Protein AF-A0A955XG34-F1 (afdb_monomer_lite)

Sequence (79 aa):
MRIRTTTEADIPRVAELERAAFAQDALPLVALVQYLALAQELFVVVEGAAGLLAYGAAAIAADARTGWLLSAAVAPEAR

pLDDT: mean 95.89, std 3.45, range [78.81, 98.56]

Radius of gyration: 12.26 Å; chains: 1; bounding box: 27×26×32 Å

Structure (mmCIF, N/CA/C/O backbone):
data_AF-A0A955XG34-F1
#
_entry.id   AF-A0A955XG34-F1
#
loop_
_atom_site.group_PDB
_atom_site.id
_atom_site.type_symbol
_atom_site.label_atom_id
_atom_site.label_alt_id
_atom_site.label_comp_id
_atom_site.label_asym_id
_atom_site.label_entity_id
_atom_site.label_seq_id
_atom_site.pdbx_PDB_ins_code
_atom_site.Cartn_x
_atom_site.Cartn_y
_atom_site.Cartn_z
_atom_site.occupancy
_atom_site.B_iso_or_equiv
_atom_site.auth_seq_id
_atom_site.auth_comp_id
_atom_site.auth_asym_id
_atom_site.auth_atom_id
_atom_site.pdbx_PDB_model_num
ATOM 1 N N . MET A 1 1 ? -17.688 7.272 -2.566 1.00 88.50 1 MET A N 1
ATOM 2 C CA . MET A 1 1 ? -16.346 6.653 -2.513 1.00 88.50 1 MET A CA 1
ATOM 3 C C . MET A 1 1 ? -15.768 6.668 -3.915 1.00 88.50 1 MET A C 1
ATOM 5 O O . MET A 1 1 ? -16.536 6.502 -4.858 1.00 88.50 1 MET A O 1
ATOM 9 N N . ARG A 1 2 ? -14.463 6.899 -4.059 1.00 95.50 2 ARG A N 1
ATOM 10 C CA . ARG A 1 2 ? -13.773 6.929 -5.355 1.00 95.50 2 ARG A CA 1
ATOM 11 C C . ARG A 1 2 ? -12.504 6.090 -5.283 1.00 95.50 2 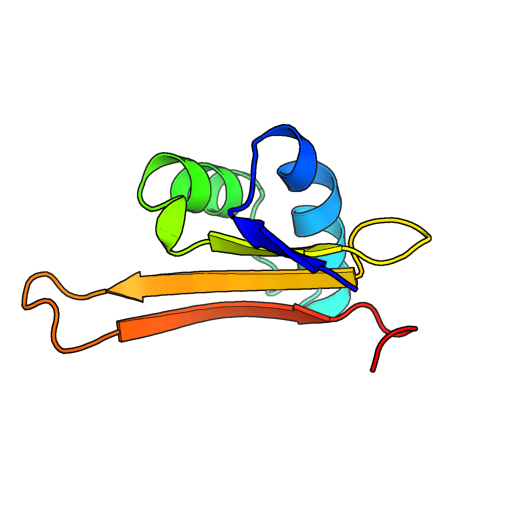ARG A C 1
ATOM 13 O O . ARG A 1 2 ? -11.735 6.243 -4.344 1.00 95.50 2 ARG A O 1
ATOM 20 N N . ILE A 1 3 ? -12.282 5.246 -6.286 1.00 97.44 3 ILE A N 1
ATOM 21 C CA . ILE A 1 3 ? -11.025 4.511 -6.464 1.00 97.44 3 ILE A CA 1
ATOM 22 C C . ILE A 1 3 ? -10.166 5.288 -7.462 1.00 97.44 3 ILE A C 1
ATOM 24 O O . ILE A 1 3 ? -10.678 5.758 -8.483 1.00 97.44 3 ILE A O 1
ATOM 28 N N . ARG A 1 4 ? -8.881 5.463 -7.155 1.00 97.75 4 ARG A N 1
ATOM 29 C CA . ARG A 1 4 ? -7.907 6.123 -8.034 1.00 97.75 4 ARG A CA 1
ATOM 30 C C . ARG A 1 4 ? -6.507 5.569 -7.803 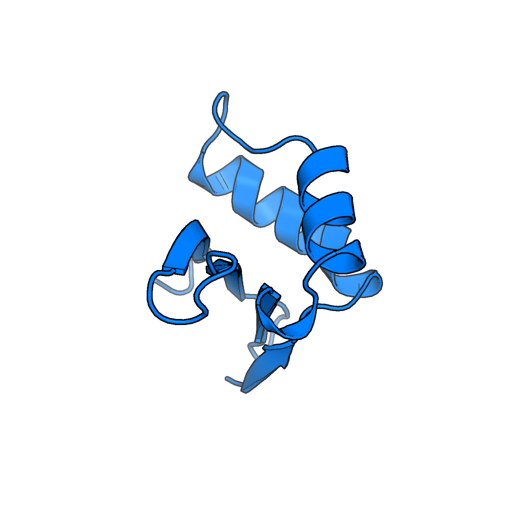1.00 97.75 4 ARG A C 1
ATOM 32 O O . ARG A 1 4 ? -6.257 4.941 -6.778 1.00 97.75 4 ARG A O 1
ATOM 39 N N . THR A 1 5 ? -5.600 5.835 -8.734 1.00 98.19 5 THR A N 1
ATOM 40 C CA . THR A 1 5 ? -4.173 5.576 -8.531 1.00 98.19 5 THR A CA 1
ATOM 41 C C . THR A 1 5 ? -3.625 6.428 -7.385 1.00 98.19 5 THR A C 1
ATOM 43 O O . THR A 1 5 ? -4.073 7.560 -7.147 1.00 98.19 5 THR A O 1
ATOM 46 N N . THR A 1 6 ? -2.664 5.860 -6.667 1.00 98.00 6 THR A N 1
ATOM 47 C CA . THR A 1 6 ? -1.938 6.504 -5.571 1.00 98.00 6 THR A CA 1
ATOM 48 C C . THR A 1 6 ? -1.061 7.639 -6.103 1.00 98.00 6 THR A C 1
ATOM 50 O O . THR A 1 6 ? -0.581 7.600 -7.236 1.00 98.00 6 THR A O 1
ATOM 53 N N . THR A 1 7 ? -0.841 8.659 -5.281 1.00 97.50 7 THR A N 1
ATOM 54 C CA . THR A 1 7 ? 0.102 9.763 -5.506 1.00 97.50 7 THR A CA 1
ATOM 55 C C . THR A 1 7 ? 1.058 9.893 -4.320 1.00 97.50 7 THR A C 1
ATOM 57 O O . THR A 1 7 ? 0.819 9.320 -3.258 1.00 97.50 7 THR A O 1
ATOM 60 N N . GLU A 1 8 ? 2.125 10.681 -4.460 1.00 97.69 8 GLU A N 1
ATOM 61 C CA . GLU A 1 8 ? 3.075 10.924 -3.361 1.00 97.69 8 GLU A CA 1
ATOM 62 C C . GLU A 1 8 ? 2.396 11.488 -2.103 1.00 97.69 8 GLU A C 1
ATOM 64 O O . GLU A 1 8 ? 2.745 11.107 -0.986 1.00 97.69 8 GLU A O 1
ATOM 69 N N . ALA A 1 9 ? 1.377 12.337 -2.276 1.00 97.56 9 ALA A N 1
ATOM 70 C CA . ALA A 1 9 ? 0.632 12.943 -1.174 1.00 97.56 9 ALA A CA 1
ATOM 71 C C . ALA A 1 9 ? -0.151 11.918 -0.334 1.00 97.56 9 ALA A C 1
ATOM 73 O O . ALA A 1 9 ? -0.466 12.179 0.826 1.00 97.56 9 ALA A O 1
ATOM 74 N N . ASP A 1 10 ? -0.446 10.746 -0.898 1.00 98.06 10 ASP A N 1
ATOM 75 C CA . ASP A 1 10 ? -1.200 9.692 -0.224 1.00 98.06 10 ASP A CA 1
ATOM 76 C C . ASP A 1 10 ? -0.310 8.822 0.676 1.00 98.06 10 ASP A C 1
ATOM 78 O O . ASP A 1 10 ? -0.805 8.192 1.613 1.00 98.06 10 ASP A O 1
ATOM 82 N N . ILE A 1 11 ? 1.003 8.790 0.418 1.00 98.12 11 ILE A N 1
ATOM 83 C CA . ILE A 1 11 ? 1.946 7.864 1.058 1.00 98.12 11 ILE A CA 1
ATOM 84 C C . ILE A 1 11 ? 1.934 7.936 2.592 1.00 98.12 11 ILE A C 1
ATOM 86 O O . ILE A 1 11 ? 1.897 6.868 3.210 1.00 98.12 11 ILE A O 1
ATOM 90 N N . PRO A 1 12 ? 1.912 9.117 3.245 1.00 97.81 12 PRO A N 1
ATOM 91 C CA . PRO A 1 12 ? 1.827 9.176 4.703 1.00 97.81 12 PRO A CA 1
ATOM 92 C C . PRO A 1 12 ? 0.598 8.438 5.243 1.00 97.81 12 PRO A C 1
ATOM 94 O O . PRO A 1 12 ? 0.710 7.630 6.164 1.00 97.81 12 PRO A O 1
ATOM 97 N N . ARG A 1 13 ? -0.564 8.640 4.613 1.00 97.62 13 ARG A N 1
ATOM 98 C CA . ARG A 1 13 ? -1.815 8.011 5.041 1.00 97.62 13 ARG A CA 1
ATOM 99 C C . ARG A 1 13 ? -1.855 6.518 4.711 1.00 97.62 13 ARG A C 1
ATOM 101 O O . ARG A 1 13 ? -2.359 5.729 5.504 1.00 97.62 13 ARG A O 1
ATOM 108 N N . VAL A 1 14 ? -1.289 6.106 3.580 1.00 98.31 14 VAL A N 1
ATOM 109 C CA . VAL A 1 14 ? -1.116 4.685 3.245 1.00 98.31 14 VAL A CA 1
ATOM 110 C C . VAL A 1 14 ? -0.231 3.980 4.277 1.00 98.31 14 VAL A C 1
ATOM 112 O O . VAL A 1 14 ? -0.580 2.897 4.737 1.00 98.31 14 VAL A O 1
ATOM 115 N N . ALA A 1 15 ? 0.866 4.610 4.707 1.00 98.12 15 ALA A N 1
ATOM 116 C CA . ALA A 1 15 ? 1.753 4.054 5.728 1.00 98.12 15 ALA A CA 1
ATOM 117 C C . ALA A 1 15 ? 1.071 3.911 7.101 1.00 98.12 15 ALA A C 1
ATOM 119 O O . ALA A 1 15 ? 1.370 2.977 7.847 1.00 98.12 15 ALA A O 1
ATOM 120 N N . GLU A 1 16 ? 0.148 4.812 7.445 1.00 97.56 16 GLU A N 1
ATOM 121 C CA . GLU A 1 16 ? -0.692 4.667 8.638 1.00 97.56 16 GLU A CA 1
ATOM 122 C C . GLU A 1 16 ? -1.643 3.471 8.526 1.00 97.56 16 GLU A C 1
ATOM 124 O O . GLU A 1 16 ? -1.741 2.687 9.469 1.00 97.56 16 GLU A O 1
ATOM 129 N N . LEU A 1 17 ? -2.320 3.315 7.381 1.00 97.81 17 LEU A N 1
ATOM 130 C CA . LEU A 1 17 ? -3.230 2.194 7.126 1.00 97.81 17 LEU A CA 1
ATOM 131 C C . LEU A 1 17 ? -2.494 0.846 7.169 1.00 97.81 17 LEU A C 1
ATOM 133 O O . LEU A 1 17 ? -2.971 -0.085 7.814 1.00 97.81 17 LEU A O 1
ATOM 137 N N . GLU A 1 18 ? -1.319 0.763 6.543 1.00 98.12 18 GLU A N 1
ATOM 138 C CA . GLU A 1 18 ? -0.432 -0.408 6.561 1.00 98.12 18 GLU A CA 1
ATOM 139 C C . GLU A 1 18 ? -0.044 -0.772 8.001 1.00 98.12 18 GLU A C 1
ATOM 141 O O . GLU A 1 18 ? -0.249 -1.898 8.454 1.00 98.12 18 GLU A O 1
ATOM 146 N N . ARG A 1 19 ? 0.432 0.207 8.778 1.00 97.69 19 ARG A N 1
ATOM 147 C CA . ARG A 1 19 ? 0.836 -0.021 10.171 1.00 97.69 19 ARG A CA 1
ATOM 148 C C . ARG A 1 19 ? -0.326 -0.443 11.062 1.00 97.69 19 ARG A C 1
ATOM 150 O O . ARG A 1 19 ? -0.152 -1.307 11.917 1.00 97.69 19 ARG A O 1
ATOM 157 N N . ALA A 1 20 ? -1.497 0.158 10.872 1.00 96.62 20 ALA A N 1
ATOM 158 C CA . ALA A 1 20 ? -2.692 -0.193 11.628 1.00 96.62 20 ALA A CA 1
ATOM 159 C C . ALA A 1 20 ? -3.181 -1.616 11.311 1.00 96.62 20 ALA A C 1
ATOM 161 O O . ALA A 1 20 ? -3.722 -2.281 12.193 1.00 96.62 20 ALA A O 1
ATOM 162 N N . ALA A 1 21 ? -3.000 -2.084 10.073 1.00 97.25 21 ALA A N 1
ATOM 163 C CA . ALA A 1 21 ? -3.446 -3.406 9.645 1.00 97.25 21 ALA A CA 1
ATOM 164 C C . ALA A 1 21 ? -2.464 -4.530 10.000 1.00 97.25 21 ALA A C 1
ATOM 166 O O . ALA A 1 21 ? -2.911 -5.611 10.381 1.00 97.25 21 ALA A O 1
ATOM 167 N N . PHE A 1 22 ? -1.157 -4.278 9.895 1.00 97.06 22 PHE A N 1
ATOM 168 C CA . PHE A 1 22 ? -0.131 -5.325 9.954 1.00 97.06 22 PHE A CA 1
ATOM 169 C C . PHE A 1 22 ? 0.832 -5.204 11.146 1.00 97.06 22 PHE A C 1
ATOM 171 O O . PHE A 1 22 ? 1.628 -6.108 11.382 1.00 97.06 22 PHE A O 1
ATOM 178 N N . ALA A 1 23 ? 0.744 -4.133 11.946 1.00 95.50 23 ALA A N 1
ATOM 179 C CA . ALA A 1 23 ? 1.553 -3.924 13.150 1.00 95.50 23 ALA A CA 1
ATOM 180 C C . ALA A 1 23 ? 3.065 -4.122 12.901 1.00 95.50 23 ALA A C 1
ATOM 182 O O . ALA A 1 23 ? 3.663 -3.351 12.153 1.00 95.50 23 ALA A O 1
ATOM 183 N N . GLN A 1 24 ? 3.695 -5.118 13.535 1.00 95.31 24 GLN A N 1
ATOM 184 C CA . GLN A 1 24 ? 5.120 -5.426 13.354 1.00 95.31 24 GLN A CA 1
ATOM 185 C C . GLN A 1 24 ? 5.481 -5.937 11.951 1.00 95.31 24 GLN A C 1
ATOM 187 O O . GLN A 1 24 ? 6.637 -5.815 11.556 1.00 95.31 24 GLN A O 1
ATOM 192 N N . ASP A 1 25 ? 4.511 -6.472 11.207 1.00 97.12 25 ASP A N 1
ATOM 193 C CA . ASP A 1 25 ? 4.704 -7.024 9.861 1.00 97.12 25 ASP A CA 1
ATOM 194 C C . ASP A 1 25 ? 4.433 -5.984 8.759 1.00 97.12 25 ASP A C 1
ATOM 196 O O . ASP A 1 25 ? 4.478 -6.295 7.571 1.00 97.12 25 ASP A O 1
ATOM 200 N N . ALA A 1 26 ? 4.152 -4.740 9.156 1.00 98.06 26 ALA A N 1
ATOM 201 C CA . ALA A 1 26 ? 3.890 -3.632 8.255 1.00 98.06 26 ALA A CA 1
ATOM 202 C C . ALA A 1 26 ? 5.086 -3.327 7.348 1.00 98.06 26 ALA A C 1
ATOM 204 O O . ALA A 1 26 ? 6.233 -3.224 7.798 1.00 98.06 26 ALA A O 1
ATOM 205 N N . LEU A 1 27 ? 4.801 -3.084 6.071 1.00 97.75 27 LEU A N 1
ATOM 206 C CA . LEU A 1 27 ? 5.802 -2.630 5.118 1.00 97.75 27 LEU A CA 1
ATOM 207 C C . LEU A 1 27 ? 6.454 -1.316 5.583 1.00 97.75 27 LEU A C 1
ATOM 209 O O . LEU A 1 27 ? 5.768 -0.376 6.005 1.00 97.75 27 LEU A O 1
ATOM 213 N N . PRO A 1 28 ? 7.789 -1.192 5.471 1.00 97.38 28 PRO A N 1
ATOM 214 C CA . PRO A 1 28 ? 8.465 0.054 5.786 1.00 97.38 28 PRO A CA 1
ATOM 215 C C . PRO A 1 28 ? 8.117 1.125 4.745 1.00 97.38 28 PRO A C 1
ATOM 217 O O . PRO A 1 28 ? 7.881 0.825 3.575 1.00 97.38 28 PRO A O 1
ATOM 220 N N . LEU A 1 29 ? 8.179 2.401 5.144 1.00 97.44 29 LEU A N 1
ATOM 221 C CA . LEU A 1 29 ? 7.858 3.539 4.269 1.00 97.44 29 LEU A CA 1
ATOM 222 C C . LEU A 1 29 ? 8.612 3.497 2.928 1.00 97.44 29 LEU A C 1
ATOM 224 O O . LEU A 1 29 ? 8.045 3.819 1.888 1.00 97.44 29 LEU A O 1
ATOM 228 N N . VAL A 1 30 ? 9.874 3.056 2.945 1.00 97.88 30 VAL A N 1
ATOM 229 C CA . VAL A 1 30 ? 10.698 2.920 1.736 1.00 97.88 30 VAL A CA 1
ATOM 230 C C . VAL A 1 30 ? 10.096 1.953 0.712 1.00 97.88 30 VAL A C 1
ATOM 232 O O . VAL A 1 30 ? 10.156 2.238 -0.479 1.00 97.88 30 VAL A O 1
ATOM 235 N N . ALA A 1 31 ? 9.463 0.859 1.150 1.00 97.31 31 ALA A N 1
ATOM 236 C CA . ALA A 1 31 ? 8.823 -0.096 0.247 1.00 97.31 31 ALA A CA 1
ATOM 237 C C . ALA A 1 31 ? 7.590 0.525 -0.425 1.00 97.31 31 ALA A C 1
ATOM 239 O O . ALA A 1 31 ? 7.422 0.408 -1.636 1.00 97.31 31 ALA A O 1
ATOM 240 N N . LEU A 1 32 ? 6.777 1.264 0.335 1.00 97.94 32 LEU A N 1
ATOM 241 C CA . LEU A 1 32 ? 5.599 1.961 -0.195 1.00 97.94 32 LEU A CA 1
ATOM 242 C C . LEU A 1 32 ? 5.989 3.022 -1.237 1.00 97.94 32 LEU A C 1
ATOM 244 O O . LEU A 1 32 ? 5.365 3.114 -2.293 1.00 97.94 32 LEU A O 1
ATOM 248 N N . VAL A 1 33 ? 7.057 3.782 -0.979 1.00 98.06 33 VAL A N 1
ATOM 249 C CA . VAL A 1 33 ? 7.603 4.750 -1.946 1.00 98.06 33 VAL A CA 1
ATOM 250 C C . VAL A 1 33 ? 8.128 4.044 -3.200 1.00 98.06 33 VAL A C 1
ATOM 252 O O . VAL A 1 33 ? 7.884 4.509 -4.311 1.00 98.06 33 VAL A O 1
ATOM 255 N N . GLN A 1 34 ? 8.808 2.903 -3.051 1.00 97.38 34 GLN A N 1
ATOM 256 C CA . GLN A 1 34 ? 9.289 2.121 -4.193 1.00 97.38 34 GLN A CA 1
ATOM 257 C C . GLN A 1 34 ? 8.144 1.576 -5.048 1.00 97.38 34 GLN A C 1
ATOM 259 O O . GLN A 1 34 ? 8.231 1.640 -6.271 1.00 97.38 34 GLN A O 1
ATOM 264 N N . TYR A 1 35 ? 7.062 1.086 -4.441 1.00 96.81 35 TYR A N 1
ATOM 265 C CA . TYR A 1 35 ? 5.895 0.617 -5.193 1.00 96.81 35 TYR A CA 1
ATOM 266 C C . TYR A 1 35 ? 5.251 1.745 -5.998 1.00 96.81 35 TYR A C 1
ATOM 268 O O . TYR A 1 35 ? 4.930 1.545 -7.167 1.00 96.81 35 TYR A O 1
ATOM 276 N N . LEU A 1 36 ? 5.142 2.946 -5.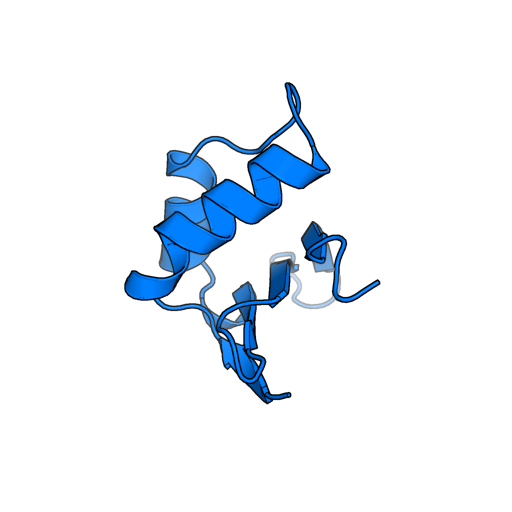418 1.00 97.44 36 LEU A N 1
ATOM 277 C CA . LEU A 1 36 ? 4.658 4.120 -6.145 1.00 97.44 36 LEU A CA 1
ATOM 278 C C . LEU A 1 36 ? 5.568 4.474 -7.330 1.00 97.44 36 LEU A C 1
ATOM 280 O O . LEU A 1 36 ? 5.072 4.731 -8.420 1.00 97.44 36 LEU A O 1
ATOM 284 N N . ALA A 1 37 ? 6.886 4.475 -7.128 1.00 97.19 37 ALA A N 1
ATOM 285 C CA . ALA A 1 37 ? 7.840 4.861 -8.166 1.00 97.19 37 ALA A CA 1
ATOM 286 C C . ALA A 1 37 ? 7.951 3.838 -9.310 1.00 97.19 37 ALA A C 1
ATOM 288 O O . ALA A 1 37 ? 8.220 4.219 -10.446 1.00 97.19 37 ALA A O 1
ATOM 289 N N . LEU A 1 38 ? 7.788 2.545 -9.011 1.00 95.06 38 LEU A N 1
ATOM 290 C CA . LEU A 1 38 ? 7.993 1.464 -9.978 1.00 95.06 38 LEU A CA 1
ATOM 291 C C . LEU A 1 38 ? 6.716 1.048 -10.715 1.00 95.06 38 LEU A C 1
ATOM 293 O O . LEU A 1 38 ? 6.821 0.571 -11.841 1.00 95.06 38 LEU A O 1
ATOM 297 N N . ALA A 1 39 ? 5.547 1.176 -10.082 1.00 92.81 39 ALA A N 1
ATOM 298 C CA . ALA A 1 39 ? 4.283 0.667 -10.614 1.00 92.81 39 ALA A CA 1
ATOM 299 C C . ALA A 1 39 ? 3.074 1.447 -10.062 1.00 92.81 39 ALA A C 1
ATOM 301 O O . ALA A 1 39 ? 2.178 0.879 -9.430 1.00 92.81 39 ALA A O 1
ATOM 302 N N . GLN A 1 40 ? 3.042 2.768 -10.276 1.00 95.06 40 GLN A N 1
ATOM 303 C CA . GLN A 1 40 ? 1.956 3.637 -9.802 1.00 95.06 40 GLN A CA 1
ATOM 304 C C . GLN A 1 40 ? 0.570 3.160 -10.266 1.00 95.06 40 GLN A C 1
ATOM 306 O O . GLN A 1 40 ? -0.407 3.259 -9.527 1.00 95.06 40 GLN A O 1
ATOM 311 N N . GLU A 1 41 ? 0.466 2.639 -11.483 1.00 95.62 41 GLU A N 1
ATOM 312 C CA . GLU A 1 41 ? -0.771 2.136 -12.074 1.00 95.62 41 GLU A CA 1
ATOM 313 C C . GLU A 1 41 ? -1.324 0.889 -11.368 1.00 95.62 41 GLU A C 1
ATOM 315 O O . GLU A 1 41 ? -2.519 0.611 -11.460 1.00 95.62 41 GLU A O 1
ATOM 320 N N . LEU A 1 42 ? -0.472 0.169 -10.632 1.00 97.38 42 LEU A N 1
ATOM 321 C CA . LEU A 1 42 ? -0.828 -1.002 -9.827 1.00 97.38 42 LEU A CA 1
ATOM 322 C C . LEU A 1 42 ? -0.973 -0.672 -8.338 1.00 97.38 42 LEU A C 1
ATOM 324 O O . LEU A 1 42 ? -1.209 -1.565 -7.521 1.00 97.38 42 LEU A O 1
ATOM 328 N N . PHE A 1 43 ? -0.846 0.605 -7.982 1.00 98.31 43 PHE A N 1
ATOM 329 C CA . PHE A 1 43 ? -1.040 1.103 -6.635 1.00 98.31 43 PHE A CA 1
ATOM 330 C C . PHE A 1 43 ? -2.277 1.997 -6.609 1.00 98.31 43 PHE A C 1
ATOM 332 O O . PHE A 1 43 ? -2.302 3.085 -7.185 1.00 98.31 43 PHE A O 1
ATOM 339 N N . VAL A 1 44 ? -3.323 1.532 -5.935 1.00 98.56 44 VAL A N 1
ATOM 340 C CA . VAL A 1 44 ? -4.604 2.229 -5.841 1.00 98.56 44 VAL A CA 1
ATOM 341 C C . VAL A 1 44 ? -4.944 2.601 -4.408 1.00 98.56 44 VAL A C 1
ATOM 343 O O . VAL A 1 44 ? -4.594 1.902 -3.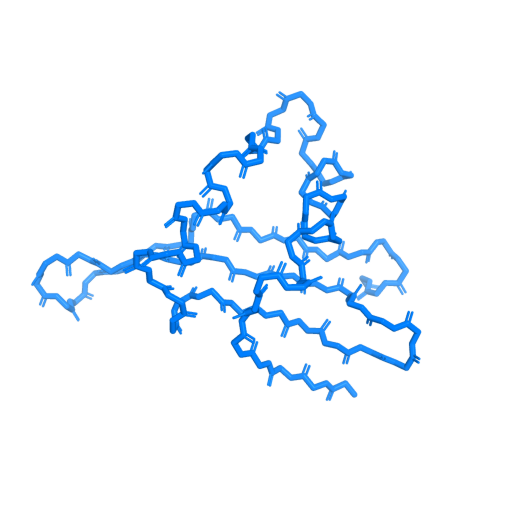457 1.00 98.56 44 VAL A O 1
ATOM 346 N N . VAL A 1 45 ? -5.701 3.683 -4.268 1.00 98.56 45 VAL A N 1
ATOM 347 C CA . VAL A 1 45 ? -6.316 4.128 -3.018 1.00 98.56 45 VAL A CA 1
ATOM 348 C C . VAL A 1 45 ? -7.822 4.279 -3.188 1.00 98.56 45 VAL A C 1
ATOM 350 O O . VAL A 1 45 ? -8.330 4.533 -4.286 1.00 98.56 45 VAL A O 1
ATOM 353 N N . VAL A 1 46 ? -8.542 4.143 -2.078 1.00 98.19 46 VAL A N 1
ATOM 354 C CA . VAL A 1 46 ? -9.979 4.400 -1.989 1.00 98.19 46 VAL A CA 1
ATOM 355 C C . VAL A 1 46 ? -10.207 5.625 -1.120 1.00 98.19 46 VAL A C 1
ATOM 357 O O . VAL A 1 46 ? -9.860 5.643 0.059 1.00 98.19 46 VAL A O 1
ATOM 360 N N . GLU A 1 47 ? -10.826 6.639 -1.704 1.00 96.50 47 GLU A N 1
ATOM 361 C CA . GLU A 1 47 ? -11.139 7.908 -1.063 1.00 96.50 47 GLU A CA 1
ATOM 362 C C . GLU A 1 47 ? -12.620 7.963 -0.659 1.00 96.50 47 GLU A C 1
ATOM 364 O O . GLU A 1 47 ? -13.534 7.693 -1.454 1.00 96.50 47 GLU A O 1
ATOM 369 N N . GLY A 1 48 ? -12.856 8.295 0.607 1.00 93.62 48 GLY A N 1
ATOM 370 C CA . GLY A 1 48 ? -14.157 8.595 1.189 1.00 93.62 48 GLY A CA 1
ATOM 371 C C . GLY A 1 48 ? -14.315 10.081 1.506 1.00 93.62 48 GLY A C 1
ATOM 372 O O . GLY A 1 48 ? -13.431 10.888 1.247 1.00 93.62 48 GLY A O 1
ATOM 373 N N . ALA A 1 49 ? -15.449 10.447 2.108 1.00 90.12 49 ALA A N 1
ATOM 374 C CA . ALA A 1 49 ? -15.745 11.842 2.450 1.00 90.12 49 ALA A CA 1
ATOM 375 C C . ALA A 1 49 ? -14.767 12.445 3.481 1.00 90.12 49 ALA A C 1
ATOM 377 O O . ALA A 1 49 ? -14.558 13.652 3.486 1.00 90.12 49 ALA A O 1
ATOM 378 N N . ALA A 1 50 ? -14.172 11.607 4.334 1.00 87.94 50 ALA A N 1
ATOM 379 C CA . ALA A 1 50 ? -13.244 12.010 5.392 1.00 87.94 50 ALA A CA 1
ATOM 380 C C . ALA A 1 50 ? -11.761 11.748 5.048 1.00 87.94 50 ALA A C 1
ATOM 382 O O . ALA A 1 50 ? -10.906 11.877 5.920 1.00 87.94 50 ALA A O 1
ATOM 383 N N . GLY A 1 51 ? -11.449 11.365 3.803 1.00 91.88 51 GLY A N 1
ATOM 384 C CA . GLY A 1 51 ? -10.089 11.045 3.354 1.00 91.88 51 GLY A CA 1
ATOM 385 C C . GLY A 1 51 ? -9.922 9.597 2.889 1.00 91.88 51 GLY A C 1
ATOM 386 O O . GLY A 1 51 ? -10.894 8.929 2.526 1.00 91.88 51 GLY A O 1
ATOM 387 N N . LEU A 1 52 ? -8.676 9.111 2.860 1.00 96.50 52 LEU A N 1
ATOM 388 C CA . LEU A 1 52 ? -8.375 7.756 2.391 1.00 96.50 52 LEU A CA 1
ATOM 389 C C . LEU A 1 52 ? -8.821 6.690 3.393 1.00 96.50 52 LEU A C 1
ATOM 391 O O . LEU A 1 52 ? -8.451 6.719 4.570 1.00 96.50 52 LEU A O 1
ATOM 395 N N . LEU A 1 53 ? -9.573 5.727 2.868 1.00 97.12 53 LEU A N 1
ATOM 396 C CA . LEU A 1 53 ? -10.179 4.622 3.603 1.00 97.12 53 LEU A CA 1
ATOM 397 C C . LEU A 1 53 ? -9.471 3.292 3.353 1.00 97.12 53 LEU A C 1
ATOM 399 O O . LEU A 1 53 ? -9.531 2.407 4.198 1.00 97.12 53 LEU A O 1
ATOM 403 N N . ALA A 1 54 ? -8.834 3.119 2.197 1.00 98.00 54 ALA A N 1
ATOM 404 C CA . ALA A 1 54 ? -8.144 1.883 1.855 1.00 98.00 54 ALA A CA 1
ATOM 405 C C . ALA A 1 54 ? -7.047 2.120 0.818 1.00 98.00 54 ALA A C 1
ATOM 407 O O . ALA A 1 54 ? -7.054 3.135 0.115 1.00 98.00 54 ALA A O 1
ATOM 408 N N . TYR A 1 55 ? -6.151 1.149 0.685 1.00 98.44 55 TYR A N 1
ATOM 409 C CA . TYR A 1 55 ? -5.231 1.045 -0.442 1.00 98.44 55 TYR A CA 1
ATOM 410 C C . TYR A 1 55 ? -5.045 -0.411 -0.859 1.00 98.44 55 TYR A C 1
ATOM 412 O O . TYR A 1 55 ? -5.328 -1.335 -0.094 1.00 98.44 55 TYR A O 1
ATOM 420 N N . GLY A 1 56 ? -4.527 -0.595 -2.067 1.00 98.25 56 GLY A N 1
ATOM 421 C CA . GLY A 1 56 ? -4.016 -1.864 -2.557 1.00 98.25 56 GLY A CA 1
ATOM 422 C C . GLY A 1 56 ? -2.810 -1.623 -3.454 1.00 98.25 56 GLY A C 1
ATOM 423 O O . GLY A 1 56 ? -2.857 -0.765 -4.331 1.00 98.25 56 GLY A O 1
ATOM 424 N N . ALA A 1 57 ? -1.741 -2.374 -3.229 1.00 98.12 57 ALA A N 1
ATOM 425 C CA . ALA A 1 57 ? -0.562 -2.414 -4.080 1.00 98.12 57 ALA A CA 1
ATOM 426 C C . ALA A 1 57 ? -0.447 -3.805 -4.704 1.00 98.12 57 ALA A C 1
ATOM 428 O O . ALA A 1 57 ? -0.591 -4.819 -4.016 1.00 98.12 57 ALA A O 1
ATOM 429 N N . ALA A 1 58 ? -0.172 -3.856 -6.001 1.00 97.81 58 ALA A N 1
ATOM 430 C CA . ALA A 1 58 ? 0.005 -5.091 -6.748 1.00 97.81 58 ALA A CA 1
ATOM 431 C C . ALA A 1 58 ? 1.293 -5.063 -7.573 1.00 97.81 58 ALA A C 1
ATOM 433 O O . ALA A 1 58 ? 1.883 -4.013 -7.818 1.00 97.81 58 ALA A O 1
ATOM 434 N N . ALA A 1 59 ? 1.710 -6.241 -8.015 1.00 95.94 59 ALA A N 1
ATOM 435 C CA . ALA A 1 59 ? 2.750 -6.413 -9.015 1.00 95.94 59 ALA A CA 1
ATOM 436 C C . ALA A 1 59 ? 2.272 -7.373 -10.102 1.00 95.94 59 ALA A C 1
ATOM 438 O O . ALA A 1 59 ? 1.408 -8.226 -9.876 1.00 95.94 59 ALA A O 1
ATOM 439 N N . ILE A 1 60 ? 2.857 -7.228 -11.286 1.00 96.12 60 ILE A N 1
ATOM 440 C CA . ILE A 1 60 ? 2.618 -8.086 -12.443 1.00 96.12 60 ILE A CA 1
ATOM 441 C C . ILE A 1 60 ? 3.967 -8.678 -12.865 1.00 96.12 60 ILE A C 1
ATOM 443 O O . ILE A 1 60 ? 4.984 -7.985 -12.896 1.00 96.12 60 ILE A O 1
ATOM 447 N N . ALA A 1 61 ? 3.986 -9.977 -13.154 1.00 94.44 61 ALA A N 1
ATOM 448 C CA . ALA A 1 61 ? 5.148 -10.671 -13.688 1.00 94.44 61 ALA A CA 1
ATOM 449 C C . ALA A 1 61 ? 5.528 -10.127 -15.072 1.00 94.44 61 ALA A C 1
ATOM 451 O O . ALA A 1 61 ? 4.697 -9.602 -15.809 1.00 94.44 61 ALA A O 1
ATOM 452 N N . ALA A 1 62 ? 6.781 -10.335 -15.478 1.00 92.88 62 ALA A N 1
ATOM 453 C CA . ALA A 1 62 ? 7.269 -9.891 -16.786 1.00 92.88 62 ALA A CA 1
ATOM 454 C C . ALA A 1 62 ? 6.483 -10.481 -17.978 1.00 92.88 62 ALA A C 1
ATOM 456 O O . ALA A 1 62 ? 6.491 -9.906 -19.062 1.00 92.88 62 ALA A O 1
ATOM 457 N N . ASP A 1 63 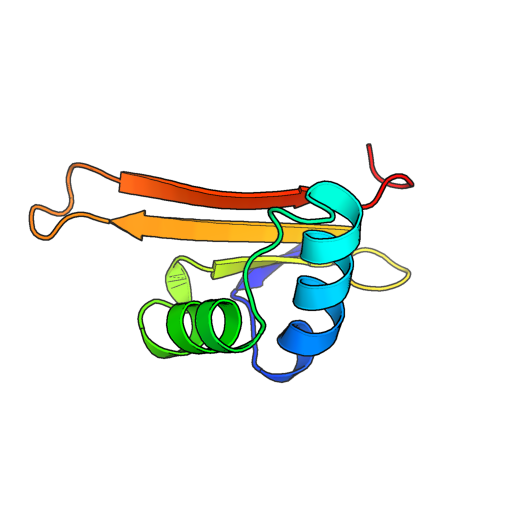? 5.796 -11.612 -17.786 1.00 95.06 63 ASP A N 1
ATOM 458 C CA . ASP A 1 63 ? 4.944 -12.234 -18.803 1.00 95.06 63 ASP A CA 1
ATOM 459 C C . ASP A 1 63 ? 3.565 -11.565 -18.966 1.00 95.06 63 ASP A C 1
ATOM 461 O O . ASP A 1 63 ? 2.805 -11.952 -19.855 1.00 95.06 63 ASP A O 1
ATOM 465 N N . ALA A 1 64 ? 3.240 -10.585 -18.114 1.00 90.62 64 ALA A N 1
ATOM 466 C CA . ALA A 1 64 ? 1.961 -9.882 -18.034 1.00 90.62 64 ALA A CA 1
ATOM 467 C C . ALA A 1 64 ? 0.720 -10.780 -17.850 1.00 90.62 64 ALA A C 1
ATOM 469 O O . ALA A 1 64 ? -0.409 -10.338 -18.067 1.00 90.62 64 ALA A O 1
ATOM 470 N N . ARG A 1 65 ? 0.901 -12.044 -17.454 1.00 94.50 65 ARG A N 1
ATOM 471 C CA . ARG A 1 65 ? -0.186 -13.021 -17.259 1.00 94.50 65 ARG A CA 1
ATOM 472 C C . ARG A 1 65 ? -0.406 -13.370 -15.802 1.00 94.50 65 ARG A C 1
ATOM 474 O O . ARG A 1 65 ? -1.509 -13.764 -15.434 1.00 94.50 65 ARG A O 1
ATOM 481 N N . THR A 1 66 ? 0.633 -13.226 -14.992 1.00 96.19 66 THR A N 1
ATOM 482 C CA . THR A 1 66 ? 0.570 -13.496 -13.559 1.00 96.19 66 THR A CA 1
ATOM 483 C C . THR A 1 66 ? 0.710 -12.193 -12.792 1.00 96.19 66 THR A C 1
ATOM 485 O O . THR A 1 66 ? 1.585 -11.388 -13.092 1.00 96.19 66 THR A O 1
ATOM 488 N N . GLY A 1 67 ? -0.125 -11.987 -11.781 1.00 95.44 67 GLY A N 1
ATOM 489 C CA . GLY A 1 67 ? -0.004 -10.861 -10.865 1.00 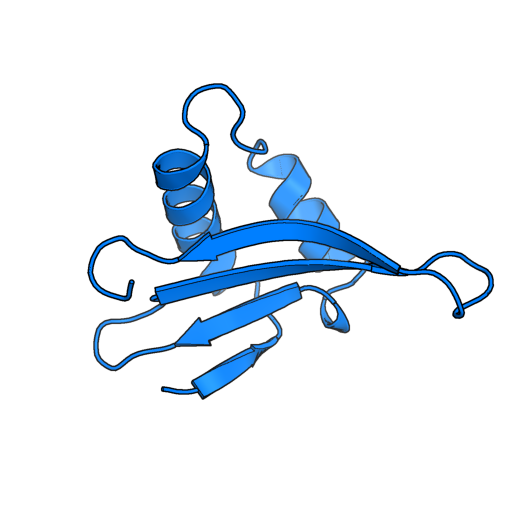95.44 67 GLY A CA 1
ATOM 490 C C . GLY A 1 67 ? -0.321 -11.287 -9.443 1.00 95.44 67 GLY A C 1
ATOM 491 O O . GLY A 1 67 ? -0.938 -12.329 -9.218 1.00 95.44 67 GLY A O 1
ATOM 492 N N . TRP A 1 68 ? 0.121 -10.489 -8.482 1.00 96.38 68 TRP A N 1
ATOM 493 C CA . TRP A 1 68 ? -0.145 -10.724 -7.070 1.00 96.38 68 TRP A CA 1
ATOM 494 C C . TRP A 1 68 ? -0.380 -9.413 -6.338 1.00 96.38 68 TRP A C 1
ATOM 496 O O . TRP A 1 68 ? 0.133 -8.356 -6.711 1.00 96.38 68 TRP A O 1
ATOM 506 N N . LEU A 1 69 ? -1.169 -9.505 -5.272 1.00 96.44 69 LEU A N 1
ATOM 507 C CA . LEU A 1 69 ? -1.336 -8.425 -4.318 1.00 96.44 69 LEU A CA 1
ATOM 508 C C . LEU A 1 69 ? -0.108 -8.411 -3.403 1.00 96.44 69 LEU A C 1
ATOM 510 O O . LEU A 1 69 ? 0.222 -9.428 -2.796 1.00 96.44 69 LEU A O 1
ATOM 514 N N . LEU A 1 70 ? 0.576 -7.275 -3.335 1.00 96.19 70 LEU A N 1
ATOM 515 C CA . LEU A 1 70 ? 1.716 -7.068 -2.445 1.00 96.19 70 LEU A CA 1
ATOM 516 C C . LEU A 1 70 ? 1.239 -6.737 -1.032 1.00 96.19 70 LEU A C 1
ATOM 518 O O . LEU A 1 70 ? 1.746 -7.286 -0.062 1.00 96.19 70 LEU A O 1
ATOM 522 N N . SER A 1 71 ? 0.260 -5.837 -0.929 1.00 97.88 71 SER A N 1
ATOM 523 C CA . SER A 1 71 ? -0.369 -5.442 0.329 1.00 97.88 71 SER A CA 1
ATOM 524 C C . SER A 1 71 ? -1.699 -4.746 0.048 1.00 97.88 71 SER A C 1
ATOM 526 O O . SER A 1 71 ? -1.870 -4.110 -0.996 1.00 97.88 71 SER A O 1
ATOM 528 N N . ALA A 1 72 ? -2.647 -4.859 0.973 1.00 97.94 72 ALA A N 1
ATOM 529 C CA . ALA A 1 72 ? -3.864 -4.063 0.975 1.00 97.94 72 ALA A CA 1
ATOM 530 C C . ALA A 1 72 ? -4.415 -3.948 2.391 1.00 97.94 72 ALA A C 1
ATOM 532 O O . ALA A 1 72 ? -4.420 -4.918 3.149 1.00 97.94 72 ALA A O 1
ATOM 533 N N . ALA A 1 73 ? -4.956 -2.781 2.714 1.00 97.94 73 ALA A N 1
ATOM 534 C CA . ALA A 1 73 ? -5.620 -2.558 3.984 1.00 97.94 73 ALA A CA 1
ATOM 535 C C . ALA A 1 73 ? -6.847 -1.669 3.816 1.00 97.94 73 ALA A C 1
ATOM 537 O O . ALA A 1 73 ? -6.890 -0.788 2.956 1.00 97.94 73 ALA A O 1
ATOM 538 N N . VAL A 1 74 ? -7.821 -1.890 4.697 1.00 97.06 74 VAL A N 1
ATOM 539 C CA . VAL A 1 74 ? -9.029 -1.075 4.848 1.00 97.06 74 VAL A CA 1
ATOM 540 C C . VAL A 1 74 ? -9.080 -0.562 6.283 1.00 97.06 74 VAL A C 1
ATOM 542 O O . VAL A 1 74 ? -8.907 -1.341 7.235 1.00 97.06 74 VAL A O 1
ATOM 545 N N . ALA A 1 75 ? -9.317 0.741 6.424 1.00 94.00 75 ALA A N 1
ATOM 546 C CA . ALA A 1 75 ? -9.521 1.415 7.697 1.00 94.00 75 ALA A CA 1
ATOM 547 C C . ALA A 1 75 ? -10.659 0.730 8.481 1.00 94.00 75 ALA A C 1
ATOM 549 O O . ALA A 1 75 ? -11.667 0.368 7.868 1.00 94.00 75 ALA A O 1
ATOM 550 N N . PRO A 1 76 ? -10.530 0.516 9.803 1.00 87.75 76 PRO A N 1
ATOM 551 C CA . PRO A 1 76 ? -11.528 -0.209 10.595 1.00 87.75 76 PRO A CA 1
ATOM 552 C C . PRO A 1 76 ? -12.960 0.320 10.453 1.00 87.75 76 PRO A C 1
ATOM 554 O O . PRO A 1 76 ? -13.898 -0.466 10.395 1.00 87.75 76 PRO A O 1
ATOM 557 N N . GLU A 1 77 ? -13.122 1.637 10.350 1.00 86.62 77 GLU A N 1
ATOM 558 C CA . GLU A 1 77 ? -14.403 2.331 10.193 1.00 86.62 77 GLU A CA 1
ATOM 559 C C . GLU A 1 77 ? -15.089 2.107 8.834 1.00 86.62 77 GLU A C 1
ATOM 561 O O . GLU A 1 77 ? -16.243 2.493 8.662 1.00 86.62 77 GLU A O 1
ATOM 566 N N . ALA A 1 78 ? -14.386 1.510 7.870 1.00 86.31 78 ALA A N 1
ATOM 567 C CA . ALA A 1 78 ? -14.865 1.262 6.512 1.00 86.31 78 ALA A CA 1
ATOM 568 C C . ALA A 1 78 ? -14.989 -0.237 6.172 1.00 86.31 78 ALA A C 1
ATOM 570 O O . ALA A 1 78 ? -15.123 -0.573 4.993 1.00 86.31 78 ALA A O 1
ATOM 571 N N . ARG A 1 79 ? -14.897 -1.120 7.176 1.00 78.81 79 ARG A N 1
ATOM 572 C CA . ARG A 1 79 ? -15.053 -2.577 7.031 1.00 78.81 79 ARG A CA 1
ATOM 573 C C . ARG A 1 79 ? -16.508 -3.023 7.098 1.00 78.81 79 ARG A C 1
ATOM 575 O O . ARG A 1 79 ? -17.284 -2.403 7.856 1.00 78.81 79 ARG A O 1
#

Secondary structure (DSSP, 8-state):
-EEEE--GGGHHHHHHHHHHHHGGGPPPHHHHHHHHHHHGGGEEEEEETTEEEEEEEEEE-TTSS-EEEEEEEE-GGG-

Foldseek 3Di:
DDKDFDDPVCLVVQQVQQCVVQPVHGDDSVVSVVLCVPPSVQKMFDADPVGTFKIWHKDADPVNPDIDTPDMGGHPVGD